Protein AF-A0A1G0LYS3-F1 (afdb_monomer_lite)

Foldseek 3Di:
DCPPKDWDDKAAQPDPPCVVVCVVQPPQWGIWIWIADPVVRDIDIDTHGDPDDDDDDPVVDDDPPDDDDDDDPPVPVVVVVVCVVVVDDDDPPDPPPD

Structure (mmCIF, N/CA/C/O backbone):
data_AF-A0A1G0LYS3-F1
#
_entry.id   AF-A0A1G0LYS3-F1
#
loop_
_atom_site.group_PDB
_atom_site.id
_atom_site.type_symbol
_atom_site.label_atom_id
_atom_site.label_alt_id
_atom_site.label_comp_id
_atom_site.label_asym_id
_atom_site.label_entity_id
_atom_site.label_seq_id
_atom_site.pdbx_PDB_ins_code
_atom_site.Cartn_x
_atom_site.Cartn_y
_atom_site.Cartn_z
_atom_site.occupancy
_atom_site.B_iso_or_equiv
_atom_site.auth_seq_id
_atom_site.auth_comp_id
_atom_site.auth_asym_id
_a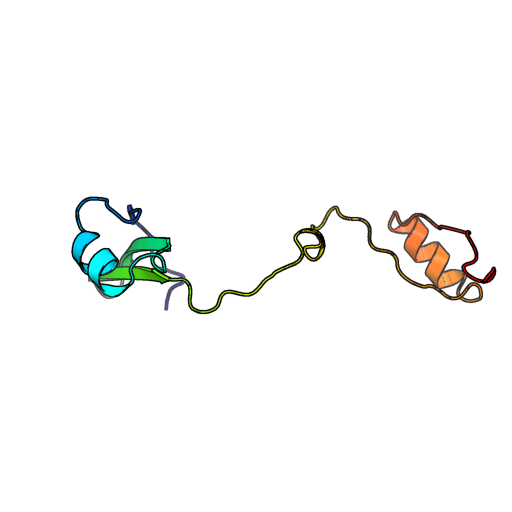tom_site.auth_atom_id
_atom_site.pdbx_PDB_model_num
ATOM 1 N N . MET A 1 1 ? -0.599 18.264 6.393 1.00 53.00 1 MET A N 1
ATOM 2 C CA . MET A 1 1 ? -1.590 17.810 7.395 1.00 53.00 1 MET A CA 1
ATOM 3 C C . MET A 1 1 ? -1.342 16.390 7.905 1.00 53.00 1 MET A C 1
ATOM 5 O O . MET A 1 1 ? -1.373 16.220 9.106 1.00 53.00 1 MET A O 1
ATOM 9 N N . LEU A 1 2 ? -1.053 15.379 7.070 1.00 59.59 2 LEU A N 1
ATOM 10 C CA . LEU A 1 2 ? -0.808 13.998 7.554 1.00 59.59 2 LEU A CA 1
ATOM 11 C C . LEU A 1 2 ? 0.660 13.652 7.889 1.00 59.59 2 LEU A C 1
ATOM 13 O O . LEU A 1 2 ? 0.909 12.569 8.413 1.00 59.59 2 LEU A O 1
ATOM 17 N N . ARG A 1 3 ? 1.628 14.521 7.556 1.00 60.41 3 ARG A N 1
ATOM 18 C CA . ARG A 1 3 ? 3.073 14.226 7.671 1.00 60.41 3 ARG A CA 1
ATOM 19 C C . ARG A 1 3 ? 3.573 14.147 9.119 1.00 60.41 3 ARG A C 1
ATOM 21 O O . ARG A 1 3 ? 4.462 13.347 9.377 1.00 60.41 3 ARG A O 1
ATOM 28 N N . ASP A 1 4 ? 2.942 14.868 10.044 1.00 65.62 4 ASP A N 1
ATOM 29 C CA . ASP A 1 4 ? 3.396 14.962 11.444 1.00 65.62 4 ASP A CA 1
ATOM 30 C C . ASP A 1 4 ? 2.605 14.048 12.400 1.00 65.62 4 ASP A C 1
ATOM 32 O O . ASP A 1 4 ? 2.780 14.086 13.614 1.00 65.62 4 ASP A O 1
ATOM 36 N N . MET A 1 5 ? 1.721 13.199 11.863 1.00 77.88 5 MET A N 1
ATOM 37 C CA . MET A 1 5 ? 0.818 12.362 12.655 1.00 77.88 5 MET A CA 1
ATOM 38 C C . MET A 1 5 ? 1.326 10.926 12.772 1.00 77.88 5 MET A C 1
ATOM 40 O O . MET A 1 5 ? 1.302 10.156 11.801 1.00 77.88 5 MET A O 1
ATOM 44 N N . LYS A 1 6 ? 1.697 10.517 13.987 1.00 74.69 6 LYS A N 1
ATOM 45 C CA . LYS A 1 6 ? 2.122 9.141 14.265 1.00 74.69 6 LYS A CA 1
ATOM 46 C C . LYS A 1 6 ? 0.923 8.188 14.250 1.00 74.69 6 LYS A C 1
ATOM 48 O O . LYS A 1 6 ? -0.149 8.471 14.789 1.00 74.69 6 LYS A O 1
ATOM 53 N N . ALA A 1 7 ? 1.098 7.039 13.599 1.00 77.56 7 ALA A N 1
ATOM 54 C CA . ALA A 1 7 ? 0.144 5.938 13.671 1.00 77.56 7 ALA A CA 1
ATOM 55 C C . ALA A 1 7 ? 0.477 5.073 14.892 1.00 77.56 7 ALA A C 1
ATOM 57 O O . ALA A 1 7 ? 1.593 4.577 15.006 1.00 77.56 7 ALA A O 1
ATOM 58 N N . HIS A 1 8 ? -0.490 4.883 15.787 1.00 79.50 8 HIS A N 1
ATOM 59 C CA . HIS A 1 8 ? -0.270 4.188 17.062 1.00 79.50 8 HIS A CA 1
ATOM 60 C C . HIS A 1 8 ? -0.765 2.747 17.055 1.00 79.50 8 HIS A C 1
ATOM 62 O O . HIS A 1 8 ? -0.301 1.913 17.826 1.00 79.50 8 HIS A O 1
ATOM 68 N N . THR A 1 9 ? -1.757 2.439 16.223 1.00 88.19 9 THR A N 1
ATOM 69 C CA . THR A 1 9 ? -2.383 1.118 16.229 1.00 88.19 9 THR A CA 1
ATOM 70 C C . THR A 1 9 ? -2.879 0.780 14.842 1.00 88.19 9 THR A C 1
ATOM 72 O O . THR A 1 9 ? -3.506 1.611 14.182 1.00 88.19 9 THR A O 1
ATOM 75 N N . HIS A 1 10 ? -2.609 -0.454 14.433 1.00 91.56 10 HIS A N 1
ATOM 76 C CA . HIS A 1 10 ? -3.044 -1.040 13.180 1.00 91.56 10 HIS A CA 1
ATOM 77 C C . HIS A 1 10 ? -3.921 -2.250 13.493 1.00 91.56 10 HIS A C 1
ATOM 79 O O . HIS A 1 10 ? -3.467 -3.173 14.168 1.00 91.56 10 HIS A O 1
ATOM 85 N N . LEU A 1 11 ? -5.168 -2.222 13.026 1.00 95.31 11 LEU A N 1
ATOM 86 C CA . LEU A 1 11 ? -6.129 -3.300 13.210 1.00 95.31 11 LEU A CA 1
ATOM 87 C C . LEU A 1 11 ? -6.525 -3.908 11.866 1.00 95.31 11 LEU A C 1
ATOM 89 O O . LEU A 1 11 ? -6.833 -3.187 10.915 1.00 95.31 11 LEU A O 1
ATOM 93 N N . LYS A 1 12 ? -6.565 -5.237 11.819 1.00 95.56 12 LYS A N 1
ATOM 94 C CA . LYS A 1 12 ? -7.117 -6.018 10.710 1.00 95.56 12 LYS A CA 1
ATOM 95 C C . LYS A 1 12 ? -8.646 -6.122 10.829 1.00 95.56 12 LYS A C 1
ATOM 97 O O . LYS A 1 12 ? -9.160 -6.093 11.956 1.00 95.56 12 LYS A O 1
ATOM 102 N N . PRO A 1 13 ? -9.373 -6.280 9.708 1.00 95.75 13 PRO A N 1
ATOM 103 C CA . PRO A 1 13 ? -10.789 -6.644 9.722 1.00 95.75 13 PRO A CA 1
ATOM 104 C C . PRO A 1 13 ? -11.058 -7.824 10.670 1.00 95.75 13 PRO A C 1
ATOM 106 O O . PRO A 1 13 ? -10.266 -8.7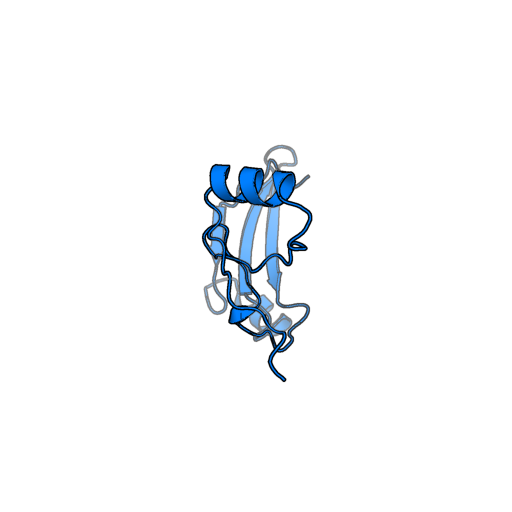61 10.747 1.00 95.75 13 PRO A O 1
ATOM 109 N N . GLY A 1 14 ? -12.140 -7.750 11.445 1.00 92.94 14 GLY A N 1
ATOM 110 C CA . GLY A 1 14 ? -12.522 -8.775 12.426 1.00 92.94 14 GLY A CA 1
ATOM 111 C C . GLY A 1 14 ? -11.910 -8.597 13.822 1.00 92.94 14 GLY A C 1
ATOM 112 O O . GLY A 1 14 ? -12.423 -9.154 14.790 1.00 92.94 14 GLY A O 1
ATOM 113 N N . GLN A 1 15 ? -10.877 -7.763 13.990 1.00 95.31 15 GLN A N 1
ATOM 114 C CA . GLN A 1 15 ? -10.347 -7.451 15.322 1.00 95.31 15 GLN A CA 1
ATOM 115 C C . GLN A 1 15 ? -11.291 -6.545 16.129 1.00 95.31 15 GLN A C 1
ATOM 117 O O . GLN A 1 15 ? -12.110 -5.797 15.578 1.00 95.31 15 GLN A O 1
ATOM 122 N N . LYS A 1 16 ? -11.155 -6.563 17.464 1.00 93.12 16 LYS A N 1
ATOM 123 C CA . LYS A 1 16 ? -11.963 -5.734 18.373 1.00 93.12 16 LYS A CA 1
ATOM 124 C C . LYS A 1 16 ? -11.917 -4.261 17.946 1.00 93.12 16 LYS A C 1
ATOM 126 O O . LYS A 1 16 ? -10.853 -3.680 17.766 1.00 93.12 16 LYS A O 1
ATOM 131 N N . GLY A 1 17 ? -13.091 -3.648 17.792 1.00 88.75 17 GLY A N 1
ATOM 132 C CA . GLY A 1 17 ? -13.221 -2.251 17.357 1.00 88.75 17 GLY A CA 1
ATOM 133 C C . GLY A 1 17 ? -13.276 -2.035 15.837 1.00 88.75 17 GLY A C 1
ATOM 134 O O . GLY A 1 17 ? -13.369 -0.881 15.400 1.00 88.75 17 GLY A O 1
ATOM 135 N N . THR A 1 18 ? -13.273 -3.109 15.038 1.00 95.94 18 THR A N 1
ATOM 136 C CA . THR A 1 18 ? -13.452 -3.045 13.574 1.00 95.94 18 THR A CA 1
ATOM 137 C C . THR A 1 18 ? -14.837 -3.486 13.096 1.00 95.94 18 THR A C 1
ATOM 139 O O . THR A 1 18 ? -15.186 -3.167 11.971 1.00 95.94 18 THR A O 1
ATOM 142 N N . ARG A 1 19 ? -15.668 -4.115 13.947 1.00 95.56 19 ARG A N 1
ATOM 143 C CA . ARG A 1 19 ? -16.965 -4.710 13.556 1.00 95.56 19 ARG A CA 1
ATOM 144 C C . ARG A 1 19 ? -17.854 -3.797 12.698 1.00 95.56 19 ARG A C 1
ATOM 146 O O . ARG A 1 19 ? -18.186 -4.176 11.589 1.00 95.56 19 ARG A O 1
ATOM 153 N N . ARG A 1 20 ? -18.138 -2.566 13.144 1.00 96.62 20 ARG A N 1
ATOM 154 C CA . ARG A 1 20 ? -18.948 -1.600 12.365 1.00 96.62 20 ARG A CA 1
ATOM 155 C C . ARG A 1 20 ? -18.332 -1.221 11.014 1.00 96.62 20 ARG A C 1
ATOM 157 O O . ARG A 1 20 ? -19.045 -0.891 10.083 1.00 96.62 20 ARG A O 1
ATOM 164 N N . LEU A 1 21 ? -17.003 -1.232 10.920 1.00 97.00 21 LEU A N 1
ATOM 165 C CA . LEU A 1 21 ? -16.300 -0.928 9.672 1.00 97.00 21 LEU A CA 1
ATOM 166 C C . LEU A 1 21 ? -16.310 -2.131 8.732 1.00 97.00 21 LEU A C 1
ATOM 168 O O . LEU A 1 21 ? -16.384 -1.939 7.529 1.00 97.00 21 LEU A O 1
ATOM 172 N N . VAL A 1 22 ? -16.274 -3.350 9.273 1.00 97.38 22 VAL A N 1
ATOM 173 C CA . VAL A 1 22 ? -16.502 -4.575 8.497 1.00 97.38 22 VAL A CA 1
ATOM 174 C C . VAL A 1 22 ? -17.944 -4.613 7.992 1.00 97.38 22 VAL A C 1
ATOM 176 O O . VAL A 1 22 ? -18.157 -4.887 6.824 1.00 97.38 22 VAL A O 1
ATOM 179 N N . GLU A 1 23 ? -18.926 -4.256 8.821 1.00 97.38 23 GLU A N 1
ATOM 180 C CA . GLU A 1 23 ? -20.328 -4.128 8.390 1.00 97.38 23 GLU A CA 1
ATOM 181 C C . GLU A 1 23 ? -20.490 -3.082 7.272 1.00 97.38 23 GLU A C 1
ATOM 183 O O . GLU A 1 23 ? -21.252 -3.294 6.336 1.00 97.38 23 GLU A O 1
ATOM 188 N N . GLN A 1 24 ? -19.759 -1.964 7.345 1.00 97.31 24 GLN A N 1
ATOM 189 C CA . GLN A 1 24 ? -19.849 -0.879 6.366 1.00 97.31 24 GLN A CA 1
ATOM 190 C C . GLN A 1 24 ? -19.099 -1.159 5.054 1.00 97.31 24 GLN A C 1
ATOM 192 O O . GLN A 1 24 ? -19.597 -0.827 3.982 1.00 97.31 24 GLN A O 1
ATOM 197 N N . PHE A 1 25 ? -17.877 -1.688 5.132 1.00 97.12 25 PHE A N 1
ATOM 198 C CA . PHE A 1 25 ? -16.965 -1.803 3.988 1.00 97.12 25 PHE A CA 1
ATOM 199 C C . PHE A 1 25 ? -16.764 -3.246 3.509 1.00 97.12 25 PHE A C 1
ATOM 201 O O . PHE A 1 25 ? -16.234 -3.444 2.418 1.00 97.12 25 PHE A O 1
ATOM 208 N N . GLY A 1 26 ? -17.190 -4.242 4.289 1.00 96.69 26 GLY A N 1
ATOM 209 C CA . GLY A 1 26 ? -17.064 -5.659 3.956 1.00 96.69 26 GLY A CA 1
ATOM 210 C C . GLY A 1 26 ? -15.637 -6.041 3.570 1.00 96.69 26 GLY A C 1
ATOM 211 O O . GLY A 1 26 ? -14.665 -5.585 4.180 1.00 96.69 26 GLY A O 1
ATOM 212 N N . ASP A 1 27 ? -15.530 -6.822 2.499 1.00 96.19 27 ASP A N 1
ATOM 213 C CA . ASP A 1 27 ? -14.263 -7.326 1.961 1.00 96.19 27 ASP A CA 1
ATOM 214 C C . ASP A 1 27 ? -13.372 -6.229 1.368 1.00 96.19 27 ASP A C 1
ATOM 216 O O . ASP A 1 27 ? -12.172 -6.426 1.188 1.00 96.19 27 ASP A O 1
ATOM 220 N N . LYS A 1 28 ? -13.922 -5.033 1.117 1.00 97.31 28 LYS A N 1
ATOM 221 C CA . LYS A 1 28 ? -13.126 -3.888 0.663 1.00 97.31 28 LYS A CA 1
ATOM 222 C C . LYS A 1 28 ? -12.282 -3.289 1.784 1.00 97.31 28 LYS A C 1
ATOM 224 O O . LYS A 1 28 ? -11.407 -2.478 1.492 1.00 97.31 28 LYS A O 1
ATOM 229 N N . LEU A 1 29 ? -12.527 -3.627 3.053 1.00 97.69 29 LEU A N 1
ATOM 230 C CA . LEU A 1 29 ? -11.738 -3.117 4.172 1.00 97.69 29 LEU A CA 1
ATOM 231 C C . LEU A 1 29 ? -10.376 -3.818 4.250 1.00 97.69 29 LEU A C 1
ATOM 233 O O . LEU A 1 29 ? -10.298 -4.984 4.619 1.00 97.69 29 LEU A O 1
ATOM 237 N N . ILE A 1 30 ? -9.291 -3.080 4.018 1.00 97.12 30 ILE A N 1
ATOM 238 C CA . ILE A 1 30 ? -7.922 -3.598 4.149 1.00 97.12 30 ILE A CA 1
ATOM 239 C C . ILE A 1 30 ? -7.441 -3.508 5.597 1.00 97.12 30 ILE A C 1
ATOM 241 O O . ILE A 1 30 ? -6.988 -4.494 6.183 1.00 97.12 30 ILE A O 1
ATOM 245 N N . CYS A 1 31 ? -7.523 -2.319 6.202 1.00 96.38 31 CYS A N 1
ATOM 246 C CA . CYS A 1 31 ? -7.104 -2.115 7.586 1.00 96.38 31 CYS A CA 1
ATOM 247 C C . CYS A 1 31 ? -7.729 -0.876 8.234 1.00 96.38 31 CYS A C 1
ATOM 249 O O . CYS A 1 31 ? -8.278 0.004 7.571 1.00 96.38 31 CYS A O 1
ATOM 251 N N . VAL A 1 32 ? -7.611 -0.789 9.560 1.00 96.00 32 VAL A N 1
ATOM 252 C CA . VAL A 1 32 ? -8.001 0.376 10.360 1.00 96.00 32 VAL A CA 1
ATOM 253 C C . VAL A 1 32 ? -6.781 0.893 11.113 1.00 96.00 32 VAL A C 1
ATOM 255 O O . VAL A 1 32 ? -6.099 0.130 11.797 1.00 96.00 32 VAL A O 1
ATOM 258 N N . ARG A 1 33 ? -6.514 2.199 11.046 1.00 94.44 33 ARG A N 1
ATOM 259 C CA . ARG A 1 33 ? -5.393 2.839 11.748 1.00 94.44 33 ARG A CA 1
ATOM 260 C C . ARG A 1 33 ? -5.865 3.968 12.648 1.00 94.44 33 ARG A C 1
ATOM 262 O O . ARG A 1 33 ? -6.621 4.838 12.212 1.00 94.44 33 ARG A O 1
ATOM 269 N N . TYR A 1 34 ? -5.370 3.984 13.882 1.00 91.19 34 TYR A N 1
ATOM 270 C CA . TYR A 1 34 ? -5.517 5.132 14.774 1.00 91.19 34 TYR A CA 1
ATOM 271 C C . TYR A 1 34 ? -4.291 6.032 14.684 1.00 91.19 34 TYR A C 1
ATOM 273 O O . TYR A 1 34 ? -3.155 5.557 14.754 1.00 91.19 34 TYR A O 1
ATOM 281 N N . ARG A 1 35 ? -4.541 7.330 14.552 1.00 90.25 35 ARG A N 1
ATOM 282 C CA . ARG A 1 35 ? -3.519 8.374 14.514 1.00 90.25 35 ARG A CA 1
ATOM 283 C C . ARG A 1 35 ? -3.817 9.408 15.584 1.00 90.25 35 ARG A C 1
ATOM 285 O O . ARG A 1 35 ? -4.988 9.654 15.880 1.00 90.25 35 ARG A O 1
ATOM 292 N N . TYR A 1 36 ? -2.769 9.999 16.133 1.00 88.75 36 TYR A N 1
ATOM 293 C CA . TYR A 1 36 ? -2.893 11.125 17.041 1.00 88.75 36 TYR A CA 1
ATOM 294 C C . TYR A 1 36 ? -2.268 12.354 16.392 1.00 88.75 36 TYR A C 1
ATOM 296 O O . TYR A 1 36 ? -1.149 12.294 15.884 1.00 88.75 36 TYR A O 1
ATOM 304 N N . ASP A 1 37 ? -3.039 13.430 16.336 1.00 87.19 37 ASP A N 1
ATOM 305 C CA . ASP A 1 37 ? -2.555 14.755 15.977 1.00 87.19 37 ASP A CA 1
ATOM 306 C C . ASP A 1 37 ? -2.223 15.483 17.280 1.00 87.19 37 ASP A C 1
ATOM 308 O O . ASP A 1 37 ? -3.128 15.893 18.007 1.00 87.19 37 ASP A O 1
ATOM 312 N N . GLU A 1 38 ? -0.934 15.592 17.597 1.00 84.06 38 GLU A N 1
ATOM 313 C CA . GLU A 1 38 ? -0.455 16.224 18.831 1.00 84.06 38 GLU A CA 1
ATOM 314 C C . GLU A 1 38 ? -0.657 17.746 18.822 1.00 84.06 38 GLU A C 1
ATOM 316 O O . GLU A 1 38 ? -0.818 18.348 19.877 1.00 84.06 38 GLU A O 1
ATOM 321 N N . ILE A 1 39 ? -0.711 18.391 17.656 1.00 86.38 39 ILE A N 1
ATOM 322 C CA . ILE A 1 39 ? -0.905 19.846 17.576 1.00 86.38 39 ILE A CA 1
ATOM 323 C C . ILE A 1 39 ? -2.365 20.179 17.875 1.00 86.38 39 ILE A C 1
ATOM 325 O O . ILE A 1 39 ? -2.669 21.084 18.647 1.00 86.38 39 ILE A O 1
ATOM 329 N N . ARG A 1 40 ? -3.285 19.425 17.269 1.00 88.19 40 ARG A N 1
ATOM 330 C CA . ARG A 1 40 ? -4.730 19.650 17.412 1.00 88.19 40 ARG A CA 1
ATOM 331 C C . ARG A 1 40 ? -5.346 18.888 18.582 1.00 88.19 40 ARG A C 1
ATOM 333 O O . ARG A 1 40 ? -6.515 19.108 18.876 1.00 88.19 40 ARG A O 1
ATOM 340 N N . GLN A 1 41 ? -4.588 17.987 19.211 1.00 87.88 41 GLN A N 1
ATOM 341 C CA . GLN A 1 41 ? -5.051 17.064 20.253 1.00 87.88 41 GLN A CA 1
ATOM 342 C C . GLN A 1 41 ? -6.249 16.213 19.788 1.00 87.88 41 GLN A C 1
ATOM 344 O O . GLN A 1 41 ? -7.218 15.996 20.513 1.00 87.88 41 GLN A O 1
ATOM 349 N N . VAL A 1 42 ? -6.199 15.725 18.541 1.00 89.19 42 VAL A N 1
ATOM 350 C CA . VAL A 1 42 ? -7.284 14.940 17.929 1.00 89.19 42 VAL A CA 1
ATOM 351 C C . VAL A 1 42 ? -6.834 13.509 17.672 1.00 89.19 42 VAL A C 1
ATOM 353 O O . VAL A 1 42 ? -5.858 13.254 16.965 1.00 89.19 42 VAL A O 1
ATOM 356 N N . ARG A 1 43 ? -7.617 12.544 18.166 1.00 89.94 43 ARG A N 1
ATOM 357 C CA . ARG A 1 43 ? -7.494 11.141 17.764 1.00 89.94 43 ARG A CA 1
ATOM 358 C C . ARG A 1 43 ? -8.328 10.880 16.517 1.00 89.94 43 ARG A C 1
ATOM 360 O O . ARG A 1 43 ? -9.552 10.962 16.546 1.00 89.94 43 ARG A O 1
ATOM 367 N N . MET A 1 44 ? -7.667 10.482 15.441 1.00 91.31 44 MET A N 1
ATOM 368 C CA . MET A 1 44 ? -8.319 10.107 14.193 1.00 91.31 44 MET A CA 1
ATOM 369 C C . MET A 1 44 ? -8.368 8.591 14.054 1.00 91.31 44 MET A C 1
ATOM 371 O O . MET A 1 44 ? -7.407 7.880 14.364 1.00 91.31 44 MET A O 1
ATOM 375 N N . LYS A 1 45 ? -9.497 8.096 13.552 1.00 92.25 45 LYS A N 1
ATOM 376 C CA . LYS A 1 45 ? -9.663 6.715 13.111 1.00 92.25 45 LYS A CA 1
ATOM 377 C C . LYS A 1 45 ? -9.762 6.733 11.595 1.00 92.25 45 LYS A C 1
ATOM 379 O O . LYS A 1 45 ? -10.659 7.354 11.042 1.00 92.25 45 LYS A O 1
ATOM 384 N N . THR A 1 46 ? -8.822 6.068 10.944 1.00 94.06 46 THR A N 1
ATOM 385 C CA . THR A 1 46 ? -8.726 5.995 9.484 1.00 94.06 46 THR A CA 1
ATOM 386 C C . THR A 1 46 ? -8.914 4.558 9.033 1.00 94.06 46 THR A C 1
ATOM 388 O O . THR A 1 46 ? -8.590 3.631 9.779 1.00 94.06 46 THR A O 1
ATOM 391 N N . VAL A 1 47 ? -9.444 4.379 7.829 1.00 95.88 47 VAL A N 1
ATOM 392 C CA . VAL A 1 47 ? -9.572 3.079 7.172 1.00 95.88 47 VAL A CA 1
ATOM 393 C C . VAL A 1 47 ? -8.837 3.116 5.845 1.00 95.88 47 VAL A C 1
ATOM 395 O O . VAL A 1 47 ? -8.816 4.146 5.176 1.00 95.88 47 VAL A O 1
ATOM 398 N N . GLU A 1 48 ? -8.226 1.998 5.489 1.00 95.81 48 GLU A N 1
ATOM 399 C CA . GLU A 1 48 ? -7.716 1.741 4.150 1.00 95.81 48 GLU A CA 1
ATOM 400 C C . GLU A 1 48 ? -8.708 0.808 3.465 1.00 95.81 48 GLU A C 1
ATOM 402 O O . GLU A 1 48 ? -9.062 -0.232 4.029 1.00 95.81 48 GLU A O 1
ATOM 407 N N . ILE A 1 49 ? -9.203 1.214 2.298 1.00 97.50 49 ILE A N 1
ATOM 408 C CA . ILE A 1 49 ? -10.243 0.499 1.561 1.00 97.50 49 ILE A CA 1
ATOM 409 C C . ILE A 1 49 ? -9.840 0.312 0.100 1.00 97.50 49 ILE A C 1
ATOM 411 O O . ILE A 1 49 ? -9.152 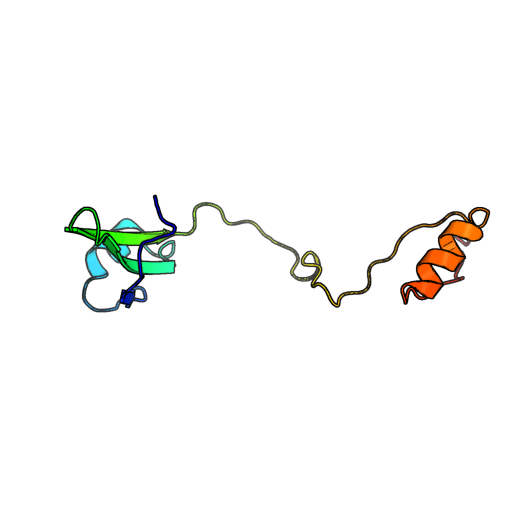1.159 -0.473 1.00 97.50 49 ILE A O 1
ATOM 415 N N . ILE A 1 50 ? -10.311 -0.774 -0.506 1.00 97.12 50 ILE A N 1
ATOM 416 C CA . ILE A 1 50 ? -10.250 -0.987 -1.952 1.00 97.12 50 ILE A CA 1
ATOM 417 C C . ILE A 1 50 ? -11.300 -0.084 -2.607 1.00 97.12 50 ILE A C 1
ATOM 419 O O . ILE A 1 50 ? -12.496 -0.207 -2.334 1.00 97.12 50 ILE A O 1
ATOM 423 N N . VAL A 1 51 ? -10.851 0.828 -3.469 1.00 97.44 51 VAL A N 1
ATOM 424 C CA . VAL A 1 51 ? -11.731 1.729 -4.236 1.00 97.44 51 VAL A CA 1
ATOM 425 C C . VAL A 1 51 ? -11.883 1.312 -5.699 1.00 97.44 51 VAL A C 1
ATOM 427 O O . VAL A 1 51 ? -12.911 1.607 -6.300 1.00 97.44 51 VAL A O 1
ATOM 430 N N . ASP A 1 52 ? -10.894 0.608 -6.250 1.00 95.38 52 ASP A N 1
ATOM 431 C CA . ASP A 1 52 ? -10.888 0.059 -7.606 1.00 95.38 52 ASP A CA 1
ATOM 432 C C . ASP A 1 52 ? -10.120 -1.267 -7.595 1.00 95.38 52 ASP A C 1
ATOM 434 O O . ASP A 1 52 ? -9.115 -1.399 -6.891 1.00 95.38 52 ASP A O 1
ATOM 438 N N . GLU A 1 53 ? -10.604 -2.238 -8.361 1.00 92.50 53 GLU A N 1
ATOM 439 C CA . GLU A 1 53 ? -10.001 -3.558 -8.508 1.00 92.50 53 GLU A CA 1
ATOM 440 C C . GLU A 1 53 ? -10.096 -3.967 -9.975 1.00 92.50 53 GLU A C 1
ATOM 442 O O . GLU A 1 53 ? -11.179 -4.004 -10.560 1.00 92.50 53 GLU A O 1
ATOM 447 N N . ARG A 1 54 ? -8.944 -4.244 -10.586 1.00 92.56 54 ARG A N 1
ATOM 448 C CA . ARG A 1 54 ? -8.847 -4.650 -11.989 1.00 92.56 54 ARG A CA 1
ATOM 449 C C . ARG A 1 54 ? -7.839 -5.780 -12.125 1.00 92.56 54 ARG A C 1
ATOM 451 O O . ARG A 1 54 ? -6.850 -5.783 -11.385 1.00 92.56 54 ARG A O 1
ATOM 458 N N . PRO A 1 55 ? -8.034 -6.692 -13.091 1.00 89.19 55 PRO A N 1
ATOM 459 C CA . PRO A 1 55 ? -6.993 -7.634 -13.466 1.00 89.19 55 PRO A CA 1
ATOM 460 C C . PRO A 1 55 ? -5.692 -6.880 -13.764 1.00 89.19 55 PRO A C 1
ATOM 462 O O . PRO A 1 55 ? -5.687 -5.906 -14.517 1.00 89.19 55 PRO A O 1
ATOM 465 N N . CYS A 1 56 ? -4.600 -7.321 -13.152 1.00 81.12 56 CYS A N 1
ATOM 466 C CA . CYS A 1 56 ? -3.266 -6.779 -13.361 1.00 81.12 56 CYS A CA 1
ATOM 467 C C . CYS A 1 56 ? -2.342 -7.950 -13.684 1.00 81.12 56 CYS A C 1
ATOM 469 O O . CYS A 1 56 ? -2.326 -8.936 -12.944 1.00 81.12 56 CYS A O 1
ATOM 471 N N . ASP A 1 57 ? -1.603 -7.859 -14.790 1.00 80.62 57 ASP A N 1
ATOM 472 C CA . ASP A 1 57 ? -0.570 -8.844 -15.097 1.00 80.62 57 ASP A CA 1
ATOM 473 C C . ASP A 1 57 ? 0.541 -8.721 -14.035 1.00 80.62 57 ASP A C 1
ATOM 475 O O . ASP A 1 57 ? 1.129 -7.641 -13.893 1.00 80.62 57 ASP A O 1
ATOM 479 N N . PRO A 1 58 ? 0.849 -9.783 -13.264 1.00 71.06 58 PRO A N 1
ATOM 480 C CA . PRO A 1 58 ? 1.887 -9.734 -12.236 1.00 71.06 58 PRO A CA 1
ATOM 481 C C . PRO A 1 58 ? 3.271 -9.367 -12.797 1.00 71.06 58 PRO A C 1
ATOM 483 O O . PRO A 1 58 ? 4.104 -8.846 -12.053 1.00 71.06 58 PRO A O 1
ATOM 486 N N . ASN A 1 59 ? 3.505 -9.572 -14.097 1.00 71.31 59 ASN A N 1
ATOM 487 C CA . ASN A 1 59 ? 4.742 -9.204 -14.785 1.00 71.31 59 ASN A CA 1
ATOM 488 C C . ASN A 1 59 ? 4.804 -7.724 -15.195 1.00 71.31 59 ASN A C 1
ATOM 490 O O . ASN A 1 59 ? 5.853 -7.252 -15.625 1.00 71.31 59 ASN A O 1
ATOM 494 N N . MET A 1 60 ? 3.714 -6.965 -15.046 1.00 66.12 60 MET A N 1
ATOM 495 C CA . MET A 1 60 ? 3.670 -5.543 -15.403 1.00 66.12 60 MET A CA 1
ATOM 496 C C . MET A 1 60 ? 4.426 -4.658 -14.399 1.00 66.12 60 MET A C 1
ATOM 498 O O . MET A 1 60 ? 4.696 -3.484 -14.659 1.00 66.12 60 MET A O 1
ATOM 502 N N . ARG A 1 61 ? 4.778 -5.201 -13.229 1.00 72.19 61 ARG A N 1
ATOM 503 C CA . ARG A 1 61 ? 5.521 -4.471 -12.205 1.00 72.19 61 ARG A CA 1
ATOM 504 C C . ARG A 1 61 ? 7.023 -4.612 -12.434 1.00 72.19 61 ARG A C 1
ATOM 506 O O . ARG A 1 61 ? 7.630 -5.574 -11.977 1.00 72.19 61 ARG A O 1
ATOM 513 N N . HIS A 1 62 ? 7.634 -3.602 -13.044 1.00 74.44 62 HIS A N 1
ATOM 514 C CA . HIS A 1 62 ? 9.089 -3.462 -13.033 1.00 74.44 62 HIS A CA 1
ATOM 515 C C . HIS A 1 62 ? 9.564 -3.085 -11.623 1.00 74.44 62 HIS A C 1
ATOM 517 O O . HIS A 1 62 ? 9.150 -2.074 -11.054 1.00 74.44 62 HIS A O 1
ATOM 523 N N . ARG A 1 63 ? 10.420 -3.913 -11.033 1.00 76.69 63 ARG A N 1
ATOM 524 C CA . ARG A 1 63 ? 11.211 -3.583 -9.844 1.00 76.69 63 ARG A CA 1
ATOM 525 C C . ARG A 1 63 ? 12.487 -2.880 -10.288 1.00 76.69 63 ARG A C 1
ATOM 527 O O . ARG A 1 63 ? 12.969 -3.115 -11.389 1.00 76.69 63 ARG A O 1
ATOM 534 N N . ASP A 1 64 ? 13.112 -2.136 -9.384 1.00 77.00 64 ASP A N 1
ATOM 535 C CA . ASP A 1 64 ? 14.373 -1.426 -9.658 1.00 77.00 64 ASP A CA 1
ATOM 536 C C . ASP A 1 64 ? 15.511 -2.339 -10.157 1.00 77.00 64 ASP A C 1
ATOM 538 O O . ASP A 1 64 ? 16.470 -1.872 -10.761 1.00 77.00 64 ASP A O 1
ATOM 542 N N . LYS A 1 65 ? 15.420 -3.650 -9.892 1.00 80.06 65 LYS A N 1
ATOM 543 C CA . LYS A 1 65 ? 16.403 -4.661 -10.311 1.00 80.06 65 LYS A CA 1
ATOM 544 C C . LYS A 1 65 ? 16.030 -5.386 -11.605 1.00 80.06 65 LYS A C 1
ATOM 546 O O . LYS A 1 65 ? 16.828 -6.186 -12.092 1.00 80.06 65 LYS A O 1
ATOM 551 N N . ASP A 1 66 ? 14.824 -5.177 -12.120 1.00 82.50 66 ASP A N 1
ATOM 552 C CA . ASP A 1 66 ? 14.362 -5.879 -13.308 1.00 82.50 66 ASP A CA 1
ATOM 553 C C . ASP A 1 66 ? 15.016 -5.254 -14.550 1.00 82.50 66 ASP A C 1
ATOM 555 O O . ASP A 1 66 ? 15.064 -4.036 -14.717 1.00 82.50 66 ASP A O 1
ATOM 559 N N . THR A 1 67 ? 15.567 -6.099 -15.422 1.00 82.19 67 THR A N 1
ATOM 560 C CA . THR A 1 67 ? 16.162 -5.642 -16.683 1.00 82.19 67 THR A CA 1
ATOM 561 C C . THR A 1 67 ? 15.056 -5.437 -17.708 1.00 82.19 67 THR A C 1
ATOM 563 O O . THR A 1 67 ? 14.286 -6.358 -17.973 1.00 82.19 67 THR A O 1
ATOM 566 N N . VAL A 1 68 ? 14.996 -4.249 -18.308 1.00 83.50 68 VAL A N 1
ATOM 567 C CA . VAL A 1 68 ? 14.038 -3.922 -19.372 1.00 83.50 68 VAL A CA 1
ATOM 568 C C . VAL A 1 68 ? 14.740 -3.829 -20.722 1.00 83.50 68 VAL A C 1
ATOM 570 O O . VAL A 1 68 ? 15.879 -3.366 -20.815 1.00 83.50 68 VAL A O 1
ATOM 573 N N . ALA A 1 69 ? 14.062 -4.270 -21.779 1.00 87.50 69 ALA A N 1
ATOM 574 C CA . ALA A 1 69 ? 14.557 -4.103 -23.137 1.00 87.50 69 ALA A CA 1
ATOM 575 C C . ALA A 1 69 ? 14.355 -2.649 -23.583 1.00 87.50 69 ALA A C 1
ATOM 577 O O . ALA A 1 69 ? 13.244 -2.124 -23.536 1.00 87.50 69 ALA A O 1
ATOM 578 N N . VAL A 1 70 ? 15.430 -2.005 -24.038 1.00 86.00 70 VAL A N 1
ATOM 579 C CA . VAL A 1 70 ? 15.383 -0.675 -24.654 1.00 86.00 70 VAL A CA 1
ATOM 580 C C . VAL A 1 70 ? 15.817 -0.820 -26.101 1.00 86.00 70 VAL A C 1
ATOM 582 O O . VAL A 1 70 ? 16.939 -1.242 -26.380 1.00 86.00 70 VAL A O 1
ATOM 585 N N . MET A 1 71 ? 14.930 -0.460 -27.023 1.00 87.38 71 MET A N 1
ATOM 586 C CA . MET A 1 71 ? 15.244 -0.436 -28.447 1.00 87.38 71 MET A CA 1
ATOM 587 C C . MET A 1 71 ? 16.216 0.708 -28.734 1.00 87.38 71 MET A C 1
ATOM 589 O O . MET A 1 71 ? 15.905 1.878 -28.509 1.00 87.38 71 MET A O 1
ATOM 593 N N . VAL A 1 72 ? 17.399 0.372 -29.240 1.00 87.12 72 VAL A N 1
ATOM 594 C CA . VAL A 1 72 ? 18.421 1.343 -29.632 1.00 87.12 72 VAL A CA 1
ATOM 595 C C . VAL A 1 72 ? 18.807 1.056 -31.077 1.00 87.12 72 VAL A C 1
ATOM 597 O O . VAL A 1 72 ? 19.309 -0.035 -31.350 1.00 87.12 72 VAL A O 1
ATOM 600 N N . PRO A 1 73 ? 18.612 2.009 -32.007 1.00 86.94 73 PRO A N 1
ATOM 601 C CA . PRO A 1 73 ? 19.033 1.828 -33.389 1.00 86.94 73 PRO A CA 1
ATOM 602 C C . PRO A 1 73 ? 20.521 1.493 -33.473 1.00 86.94 73 PRO A C 1
ATOM 604 O O . PRO A 1 73 ? 21.339 2.124 -32.797 1.00 86.94 73 PRO A O 1
ATOM 607 N N . PHE A 1 74 ? 20.884 0.559 -34.353 1.00 82.19 74 PHE A N 1
ATOM 608 C CA . PHE A 1 74 ? 22.271 0.119 -34.531 1.00 82.19 74 PHE A CA 1
ATOM 609 C C . PHE A 1 74 ? 23.241 1.283 -34.808 1.00 82.19 74 PHE A C 1
ATOM 611 O O . PHE A 1 74 ? 24.371 1.297 -34.320 1.00 82.19 74 PHE A O 1
ATOM 618 N N . THR A 1 75 ? 22.773 2.312 -35.521 1.00 90.31 75 THR A N 1
ATOM 619 C CA . THR A 1 75 ? 23.548 3.512 -35.871 1.00 90.31 75 THR A C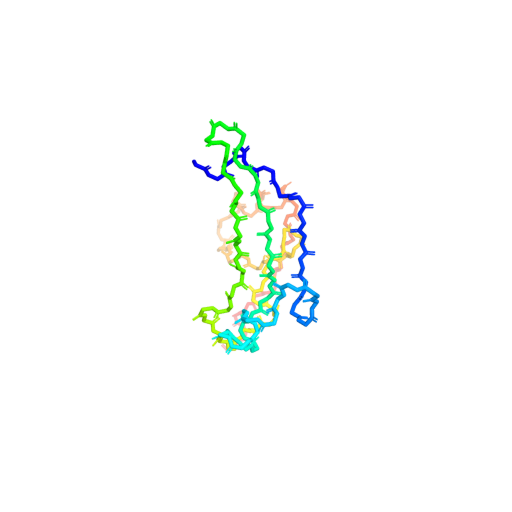A 1
ATOM 620 C C . THR A 1 75 ? 23.883 4.410 -34.673 1.00 90.31 75 THR A C 1
ATOM 622 O O . THR A 1 75 ? 24.774 5.253 -34.764 1.00 90.31 75 THR A O 1
ATOM 625 N N . LYS A 1 76 ? 23.214 4.250 -33.524 1.00 89.50 76 LYS A N 1
ATOM 626 C CA . LYS A 1 76 ? 23.423 5.067 -32.316 1.00 89.50 76 LYS A CA 1
ATOM 627 C C . LYS A 1 76 ? 24.492 4.458 -31.403 1.00 89.50 76 LYS A C 1
ATOM 629 O O . LYS A 1 76 ? 24.251 4.198 -30.223 1.00 89.50 76 LYS A O 1
ATOM 634 N N . THR A 1 77 ? 25.701 4.294 -31.934 1.00 88.62 77 THR A N 1
ATOM 635 C CA . THR A 1 77 ? 26.858 3.705 -31.230 1.00 88.62 77 THR A CA 1
ATOM 636 C C . THR A 1 77 ? 27.173 4.413 -29.909 1.00 88.62 77 THR A C 1
ATOM 638 O O . THR A 1 77 ? 27.229 3.763 -28.871 1.00 88.62 77 THR A O 1
ATOM 641 N N . ALA A 1 78 ? 27.217 5.748 -29.898 1.00 93.25 78 ALA A N 1
ATOM 642 C CA . ALA A 1 78 ? 27.467 6.527 -28.680 1.00 93.25 78 ALA A CA 1
ATOM 643 C C . ALA A 1 78 ? 26.383 6.362 -27.592 1.00 93.25 78 ALA A C 1
ATOM 645 O O . ALA A 1 78 ? 26.646 6.535 -26.402 1.00 93.25 78 ALA A O 1
ATOM 646 N N . LEU A 1 79 ? 25.135 6.056 -27.968 1.00 91.06 79 LEU A N 1
ATOM 647 C CA . LEU A 1 79 ? 24.077 5.746 -27.000 1.00 91.06 79 LEU A CA 1
ATOM 648 C C . LEU A 1 79 ? 24.252 4.328 -26.453 1.00 91.06 79 LEU A C 1
ATOM 650 O O . LEU A 1 79 ? 24.185 4.130 -25.242 1.00 91.06 79 LEU A O 1
ATOM 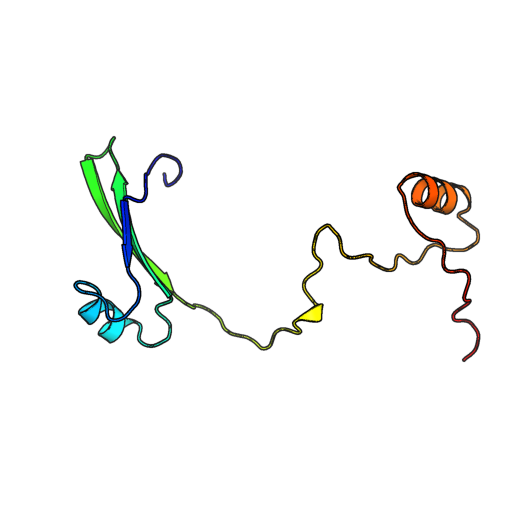654 N N . ARG A 1 80 ? 24.536 3.367 -27.336 1.00 89.75 80 ARG A N 1
ATOM 655 C CA . ARG A 1 80 ? 24.826 1.981 -26.962 1.00 89.75 80 ARG A CA 1
ATOM 656 C C . ARG A 1 80 ? 25.994 1.892 -25.982 1.00 89.75 80 ARG A C 1
ATOM 658 O O . ARG A 1 80 ? 25.891 1.180 -24.989 1.00 89.75 80 ARG A O 1
ATOM 665 N N . ASP A 1 81 ? 27.074 2.622 -26.228 1.00 91.75 81 ASP A N 1
ATOM 666 C CA . ASP A 1 81 ? 28.274 2.552 -25.392 1.00 91.75 81 ASP A CA 1
ATOM 667 C C . ASP A 1 81 ? 28.030 3.160 -24.004 1.00 91.75 81 ASP A C 1
ATOM 669 O O . ASP A 1 81 ? 28.442 2.583 -22.999 1.00 91.75 81 ASP A O 1
ATOM 673 N N . ARG A 1 82 ? 27.248 4.247 -23.919 1.00 93.75 82 ARG A N 1
ATOM 674 C CA . ARG A 1 82 ? 26.792 4.800 -22.631 1.00 93.75 82 ARG A CA 1
ATOM 675 C C . ARG A 1 82 ? 25.911 3.824 -21.854 1.00 93.75 82 ARG A C 1
ATOM 677 O O . ARG A 1 82 ? 26.078 3.690 -20.647 1.00 93.75 82 ARG A O 1
ATOM 684 N N . LEU A 1 83 ? 25.002 3.121 -22.531 1.00 91.06 83 LEU A N 1
ATOM 685 C CA . LEU A 1 83 ? 24.148 2.119 -21.888 1.00 91.06 83 LEU A CA 1
ATOM 686 C C . LEU A 1 83 ? 24.962 0.927 -21.376 1.00 91.06 83 LEU A C 1
ATOM 688 O O . LEU A 1 83 ? 24.726 0.473 -20.261 1.00 91.06 83 LEU A O 1
ATOM 692 N N . LYS A 1 84 ? 25.959 0.465 -22.140 1.00 90.25 84 LYS A N 1
ATOM 693 C CA . LYS A 1 84 ? 26.898 -0.574 -21.690 1.00 90.25 84 LYS A CA 1
ATOM 694 C C . LYS A 1 84 ? 27.705 -0.124 -20.471 1.00 90.25 84 LYS A C 1
ATOM 696 O O . LYS A 1 84 ? 27.813 -0.880 -19.511 1.00 90.25 84 LYS A O 1
ATOM 701 N N . ALA A 1 85 ? 28.214 1.110 -20.474 1.00 93.12 85 ALA A N 1
ATOM 702 C CA . ALA A 1 85 ? 28.939 1.683 -19.337 1.00 93.12 85 ALA A CA 1
ATOM 703 C C . ALA A 1 85 ? 28.062 1.807 -18.077 1.00 93.12 85 ALA A C 1
ATOM 705 O O . ALA A 1 85 ? 28.554 1.642 -16.965 1.00 93.12 85 ALA A O 1
ATOM 706 N N . ALA A 1 86 ? 26.757 2.030 -18.248 1.00 89.88 86 ALA A N 1
ATOM 707 C CA . ALA A 1 86 ? 25.773 2.041 -17.167 1.00 89.88 86 ALA A CA 1
ATOM 708 C C . ALA A 1 86 ? 25.327 0.631 -16.707 1.00 89.88 86 ALA A C 1
ATOM 710 O O . ALA A 1 86 ? 24.421 0.521 -15.884 1.00 89.88 86 ALA A O 1
ATOM 711 N N . GLY A 1 87 ? 25.935 -0.446 -17.225 1.00 88.94 87 GLY A N 1
ATOM 712 C CA . GLY A 1 87 ? 25.633 -1.835 -16.850 1.00 88.94 87 GLY A CA 1
ATOM 713 C C . GLY A 1 87 ? 24.620 -2.549 -17.754 1.00 88.94 87 GLY A C 1
ATOM 714 O O . GLY A 1 87 ? 24.218 -3.676 -17.459 1.00 88.94 87 GLY A O 1
ATOM 715 N N . GLY A 1 88 ? 24.207 -1.929 -18.862 1.00 89.44 88 GLY A N 1
ATOM 716 C CA . GLY A 1 88 ? 23.309 -2.523 -19.849 1.00 89.44 88 GLY A CA 1
ATOM 717 C C . GLY A 1 88 ? 23.963 -3.659 -20.641 1.00 89.44 88 GLY A C 1
ATOM 718 O O . GLY A 1 88 ? 25.130 -3.590 -21.028 1.00 89.44 88 GLY A O 1
ATOM 719 N N . ARG A 1 89 ? 23.188 -4.707 -20.935 1.00 88.94 89 ARG A N 1
ATOM 720 C CA . ARG A 1 89 ? 23.612 -5.819 -21.798 1.00 88.94 89 ARG A CA 1
ATOM 721 C C . ARG A 1 89 ? 23.100 -5.583 -23.211 1.00 88.94 89 ARG A C 1
ATOM 723 O O . ARG A 1 89 ? 21.914 -5.340 -23.409 1.00 88.94 89 ARG A O 1
ATOM 730 N N . TRP A 1 90 ? 23.994 -5.648 -24.193 1.00 88.44 90 TRP A N 1
ATOM 731 C CA . TRP A 1 90 ? 23.607 -5.546 -25.596 1.00 88.44 90 TRP A CA 1
ATOM 732 C C . TRP A 1 90 ? 23.136 -6.907 -26.093 1.00 88.44 90 TRP A C 1
ATOM 734 O O . TRP A 1 90 ? 23.926 -7.849 -26.116 1.00 88.44 90 TRP A O 1
ATOM 744 N N . ASN A 1 91 ? 21.872 -6.999 -26.496 1.00 83.12 91 ASN A N 1
ATOM 745 C CA . ASN A 1 91 ? 21.388 -8.142 -27.249 1.00 83.12 91 ASN A CA 1
ATOM 746 C C . ASN A 1 91 ? 21.512 -7.817 -28.742 1.00 83.12 91 ASN A C 1
ATOM 748 O O . ASN A 1 91 ? 20.854 -6.901 -29.222 1.00 83.12 91 ASN A O 1
ATOM 752 N N . ALA A 1 92 ? 22.401 -8.521 -29.443 1.00 73.50 92 ALA A N 1
ATOM 753 C CA . ALA A 1 92 ? 22.634 -8.337 -30.874 1.00 73.50 92 ALA A CA 1
ATOM 754 C C . ALA A 1 92 ? 21.688 -9.178 -31.747 1.00 73.50 92 ALA A C 1
ATOM 756 O O . ALA A 1 92 ? 21.877 -9.199 -32.956 1.00 73.50 92 ALA A O 1
ATOM 757 N N . TYR A 1 93 ? 20.725 -9.900 -31.154 1.00 62.38 93 TYR A N 1
ATOM 758 C CA . TYR A 1 93 ? 19.733 -10.636 -31.933 1.00 62.38 93 TYR A CA 1
ATOM 759 C C . TYR A 1 93 ? 18.859 -9.644 -32.704 1.00 62.38 93 TYR A C 1
ATOM 761 O O . TYR A 1 93 ? 18.047 -8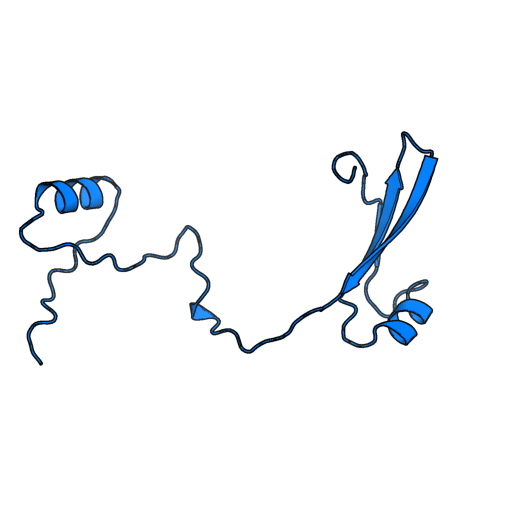.924 -32.118 1.00 62.38 93 TYR A O 1
ATOM 769 N N . ASP A 1 94 ? 19.069 -9.599 -34.015 1.00 53.56 94 ASP A N 1
ATOM 770 C CA . ASP A 1 94 ? 18.276 -8.824 -34.954 1.00 53.56 94 ASP A CA 1
ATOM 771 C C . ASP A 1 94 ? 16.869 -9.427 -35.035 1.00 53.56 94 ASP A C 1
ATOM 773 O O . ASP A 1 94 ? 16.679 -10.553 -35.485 1.00 53.56 94 ASP A O 1
ATOM 777 N N . ALA A 1 95 ? 15.853 -8.667 -34.629 1.00 51.00 95 ALA A N 1
ATOM 778 C CA . ALA A 1 95 ? 14.447 -9.003 -34.866 1.00 51.00 95 ALA A CA 1
ATOM 779 C C . ALA A 1 95 ? 14.035 -8.710 -36.327 1.00 51.00 95 ALA A C 1
ATOM 781 O O . ALA A 1 95 ? 12.963 -8.161 -36.573 1.00 51.00 95 ALA A O 1
ATOM 782 N N . HIS A 1 96 ? 14.919 -9.012 -37.283 1.00 48.84 96 HIS A N 1
ATOM 783 C CA . HIS A 1 96 ? 14.706 -8.815 -38.720 1.00 48.84 96 HIS A CA 1
ATOM 784 C C . HIS A 1 96 ? 14.450 -10.120 -39.494 1.00 48.84 96 HIS A C 1
ATOM 786 O O . HIS A 1 96 ? 14.205 -10.042 -40.691 1.00 48.84 96 HIS A O 1
ATOM 792 N N . ASP A 1 97 ? 14.430 -11.280 -38.830 1.00 41.38 97 ASP A N 1
ATOM 793 C CA . ASP A 1 97 ? 13.979 -12.550 -39.420 1.00 41.38 97 ASP A CA 1
ATOM 794 C C . ASP A 1 97 ? 12.547 -12.893 -38.962 1.00 41.38 97 ASP A C 1
ATOM 796 O O . ASP A 1 97 ? 12.351 -13.767 -38.116 1.00 41.38 97 ASP A O 1
ATOM 800 N N . VAL A 1 98 ? 11.552 -12.176 -39.505 1.00 36.31 98 VAL A N 1
ATOM 801 C CA . VAL A 1 98 ? 10.194 -12.683 -39.817 1.00 36.31 98 VAL A CA 1
ATOM 802 C C . VAL A 1 98 ? 9.646 -11.924 -41.022 1.00 36.31 98 VAL A C 1
ATOM 804 O O . VAL A 1 98 ? 9.676 -10.672 -40.979 1.00 36.31 98 VAL A O 1
#

Secondary structure (DSSP, 8-state):
--TT-EEEEEE-TTSTT-HHHHHHHGGGEEEEEEEEETTTTEEEEEEEE--------GGG---TT--------TT-HHHHHHHHHTTPPP----TT--

pLDDT: mean 85.3, std 13.21, range [36.31, 97.69]

Sequence (98 aa):
MLRDMKAHTHLKPGQKGTRRLVEQFGDKLICVRYRYDEIRQVRMKTVEIIVDERPCDPNMRHRDKDTVAVMVPFTKTALRDRLKAAGGRWNAYDAHDV

Radius of gyration: 24.65 Å; chains: 1; bounding box: 49×32×60 Å